Protein AF-A0A8T4W977-F1 (afdb_monomer_lite)

Structure (mmCIF, N/CA/C/O backbone):
data_AF-A0A8T4W977-F1
#
_entry.id   AF-A0A8T4W977-F1
#
loop_
_atom_site.group_PDB
_atom_site.id
_atom_site.type_symbol
_atom_site.label_atom_id
_atom_site.label_alt_id
_atom_site.label_comp_id
_atom_site.label_asym_id
_atom_site.label_entity_id
_atom_site.label_seq_id
_atom_site.pdbx_PDB_ins_code
_atom_site.Cartn_x
_atom_site.Cartn_y
_atom_site.Cartn_z
_atom_site.occupancy
_atom_site.B_iso_or_equiv
_atom_site.auth_seq_id
_atom_site.auth_comp_id
_atom_site.auth_asym_id
_atom_site.auth_atom_id
_atom_site.pdbx_PDB_model_num
ATOM 1 N N . MET A 1 1 ? -7.727 40.479 1.062 1.00 58.06 1 MET A N 1
ATOM 2 C CA . MET A 1 1 ? -8.370 39.827 2.233 1.00 58.06 1 MET A CA 1
ATOM 3 C C . MET A 1 1 ? -9.502 38.842 1.880 1.00 58.06 1 MET A C 1
ATOM 5 O O . MET A 1 1 ? -9.570 37.803 2.520 1.00 58.06 1 MET A O 1
ATOM 9 N N . ARG A 1 2 ? -10.348 39.097 0.860 1.00 70.56 2 ARG A N 1
ATOM 10 C CA . ARG A 1 2 ? -11.498 38.230 0.489 1.00 70.56 2 ARG A CA 1
ATOM 11 C C . ARG A 1 2 ? -11.150 36.839 -0.076 1.00 70.56 2 ARG A C 1
ATOM 13 O O . ARG A 1 2 ? -11.876 35.893 0.186 1.00 70.56 2 ARG A O 1
ATOM 20 N N . LEU A 1 3 ? -10.048 36.696 -0.818 1.00 69.44 3 LEU A N 1
ATOM 21 C CA . LEU A 1 3 ? -9.662 35.406 -1.411 1.00 69.44 3 LEU A CA 1
ATOM 22 C C . LEU A 1 3 ? -9.155 34.413 -0.352 1.00 69.44 3 LEU A C 1
ATOM 24 O O . LEU A 1 3 ? -9.581 33.266 -0.315 1.00 69.44 3 LEU A O 1
ATOM 28 N N . HIS A 1 4 ? -8.303 34.876 0.567 1.00 68.12 4 HIS A N 1
ATOM 29 C CA . HIS A 1 4 ? -7.769 34.047 1.651 1.00 68.12 4 HIS A CA 1
ATOM 30 C C . HIS A 1 4 ? -8.872 33.556 2.607 1.00 68.12 4 HIS A C 1
ATOM 32 O O . HIS A 1 4 ? -8.868 32.396 3.016 1.00 68.12 4 HIS A O 1
ATOM 38 N N . SER A 1 5 ? -9.855 34.407 2.928 1.00 67.38 5 SER A N 1
ATOM 39 C CA . SER A 1 5 ? -10.996 34.014 3.766 1.00 67.38 5 SER A CA 1
ATOM 40 C C . SER A 1 5 ? -11.963 33.061 3.054 1.00 67.38 5 SER A C 1
ATOM 42 O O . SER A 1 5 ? -12.542 32.190 3.704 1.00 67.38 5 SER A O 1
ATOM 44 N N . TRP A 1 6 ? -12.101 33.173 1.730 1.00 69.00 6 TRP A N 1
ATOM 45 C CA . TRP A 1 6 ? -12.898 32.253 0.917 1.00 69.00 6 TRP A CA 1
ATOM 46 C C . TRP A 1 6 ? -12.243 30.870 0.797 1.00 69.00 6 TRP A C 1
ATOM 48 O O . TRP A 1 6 ? -12.903 29.863 1.041 1.00 69.00 6 TRP A O 1
ATOM 58 N N . ILE A 1 7 ? -10.928 30.812 0.546 1.00 65.81 7 ILE A N 1
ATOM 59 C CA . ILE A 1 7 ? -10.159 29.553 0.497 1.00 65.81 7 ILE A CA 1
ATOM 60 C C . ILE A 1 7 ? -10.274 28.790 1.824 1.00 65.81 7 ILE A C 1
ATOM 62 O O . ILE A 1 7 ? -10.476 27.579 1.828 1.00 65.81 7 ILE A O 1
ATOM 66 N N . LYS A 1 8 ? -10.220 29.487 2.967 1.00 66.44 8 LYS A N 1
ATOM 67 C CA . LYS A 1 8 ? -10.371 28.852 4.288 1.00 66.44 8 LYS A CA 1
ATOM 68 C C . LYS A 1 8 ? -11.763 28.243 4.505 1.00 66.44 8 LYS A C 1
ATOM 70 O O . LYS A 1 8 ? -11.861 27.181 5.113 1.00 66.44 8 LYS A O 1
ATOM 75 N N . LYS A 1 9 ? -12.822 28.890 4.000 1.00 75.50 9 LYS A N 1
ATOM 76 C CA . LYS A 1 9 ? -14.209 28.385 4.062 1.00 75.50 9 LYS A CA 1
ATOM 77 C C . LYS A 1 9 ? -14.454 27.216 3.105 1.00 75.50 9 LYS A C 1
ATOM 79 O O . LYS A 1 9 ? -15.175 26.289 3.458 1.00 75.50 9 LYS A O 1
ATOM 84 N N . ASN A 1 10 ? -13.822 27.234 1.933 1.00 77.38 10 ASN A N 1
ATOM 85 C CA . ASN A 1 10 ? -14.064 26.286 0.844 1.00 77.38 10 ASN A CA 1
ATOM 86 C C . ASN A 1 10 ? -12.864 25.355 0.598 1.00 77.38 10 ASN A C 1
ATOM 88 O O . ASN A 1 10 ? -12.681 24.868 -0.513 1.00 77.38 10 ASN A O 1
ATOM 92 N N . CYS A 1 11 ? -12.071 25.079 1.638 1.00 74.62 11 CYS A N 1
ATOM 93 C CA . CYS A 1 11 ? -10.802 24.346 1.559 1.00 74.62 11 CYS A CA 1
ATOM 94 C C . CYS A 1 11 ? -10.916 23.000 0.808 1.00 74.62 11 CYS A C 1
ATOM 96 O O . CYS A 1 11 ? -10.052 22.648 0.004 1.00 74.62 11 CYS A O 1
ATOM 98 N N . LEU A 1 12 ? -12.028 22.281 1.003 1.00 72.12 12 LEU A N 1
ATOM 99 C CA . LEU A 1 12 ? -12.339 21.043 0.278 1.00 72.12 12 LEU A CA 1
ATOM 100 C C . LEU A 1 12 ? -12.564 21.274 -1.222 1.00 72.12 12 LEU A C 1
ATOM 102 O O . LEU A 1 12 ? -12.009 20.550 -2.041 1.00 72.12 12 LEU A O 1
ATOM 106 N N . LEU A 1 13 ? -13.335 22.299 -1.589 1.00 75.75 13 LEU A N 1
ATOM 107 C CA . LEU A 1 13 ? -13.620 22.640 -2.984 1.00 75.75 13 LEU A CA 1
ATOM 108 C C . LEU A 1 13 ? 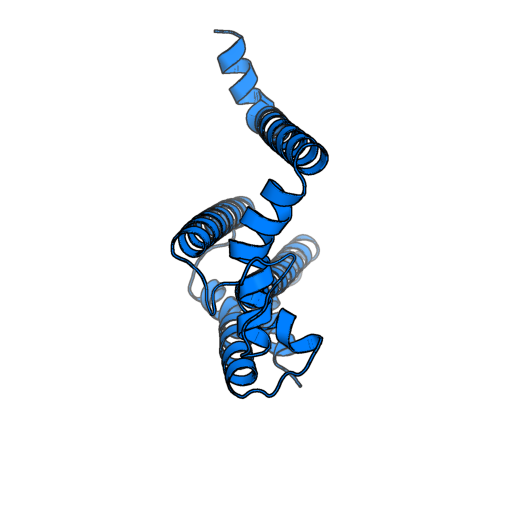-12.357 23.123 -3.706 1.00 75.75 13 LEU A C 1
ATOM 110 O O . LEU A 1 13 ? -12.102 22.717 -4.833 1.00 75.75 13 LEU A O 1
ATOM 114 N N . THR A 1 14 ? -11.529 23.937 -3.047 1.00 76.44 14 THR A N 1
ATOM 115 C CA . THR A 1 14 ? -10.243 24.375 -3.609 1.00 76.44 14 THR A CA 1
ATOM 116 C C . THR A 1 14 ? -9.279 23.206 -3.798 1.00 76.44 14 THR A C 1
ATOM 118 O O . THR A 1 14 ? -8.594 23.148 -4.814 1.00 76.44 14 THR A O 1
ATOM 121 N N . GLY A 1 15 ? -9.263 22.244 -2.867 1.00 76.00 15 GLY A N 1
ATOM 122 C CA . GLY A 1 15 ? -8.472 21.020 -3.010 1.00 76.00 15 GLY A CA 1
ATOM 123 C C . GLY A 1 15 ? -8.941 20.155 -4.183 1.00 76.00 15 GLY A C 1
ATOM 124 O O . GLY A 1 15 ? -8.117 19.705 -4.976 1.00 76.00 15 GLY A O 1
ATOM 125 N N . LEU A 1 16 ? -10.257 19.985 -4.339 1.00 80.38 16 LEU A N 1
ATOM 126 C CA . LEU A 1 16 ? -10.848 19.251 -5.463 1.00 80.38 16 LEU A CA 1
ATOM 127 C C . LEU A 1 16 ? -10.545 19.914 -6.812 1.00 80.38 16 LEU A C 1
ATOM 129 O O . LEU A 1 16 ? -10.198 19.219 -7.763 1.00 80.38 16 LEU A O 1
ATOM 133 N N . LEU A 1 17 ? -10.613 21.245 -6.889 1.00 83.00 17 LEU A N 1
ATOM 134 C CA . LEU A 1 17 ? -10.303 21.986 -8.114 1.00 83.00 17 LEU A CA 1
ATOM 135 C C . LEU A 1 17 ? -8.836 21.815 -8.525 1.00 83.00 17 LEU A C 1
ATOM 137 O O . LEU A 1 17 ? -8.573 21.470 -9.675 1.00 83.00 17 LEU A O 1
ATOM 141 N N . ILE A 1 18 ? -7.897 21.958 -7.585 1.00 83.81 18 ILE A N 1
ATOM 142 C CA . ILE A 1 18 ? -6.461 21.760 -7.848 1.00 83.81 18 ILE A CA 1
ATOM 143 C C . ILE A 1 18 ? -6.180 20.320 -8.305 1.00 83.81 18 ILE A C 1
ATOM 145 O O . ILE A 1 18 ? -5.457 20.105 -9.282 1.00 83.81 18 ILE A O 1
ATOM 149 N N . ALA A 1 19 ? -6.788 19.331 -7.642 1.00 82.31 19 ALA A N 1
ATOM 150 C CA . ALA A 1 19 ? -6.658 17.930 -8.034 1.00 82.31 19 ALA A CA 1
ATOM 151 C C . ALA A 1 19 ? -7.202 17.691 -9.452 1.00 82.31 19 ALA A C 1
ATOM 153 O O . ALA A 1 19 ? -6.522 17.093 -10.285 1.00 82.31 19 ALA A O 1
ATOM 154 N N . SER A 1 20 ? -8.390 18.223 -9.756 1.00 83.69 20 SER A N 1
ATOM 155 C CA . SER A 1 20 ? -9.021 18.080 -11.072 1.00 83.69 20 SER A CA 1
ATOM 156 C C . SER A 1 20 ? -8.207 18.731 -12.193 1.00 83.69 20 SER A C 1
ATOM 158 O O . SER A 1 20 ? -8.075 18.144 -13.266 1.00 83.69 20 SER A O 1
ATOM 160 N N . SER A 1 21 ? -7.576 19.885 -11.938 1.00 84.50 21 SER A N 1
ATOM 161 C CA . SER A 1 21 ? -6.703 20.532 -12.921 1.00 84.50 21 SER A CA 1
ATOM 162 C C . SER A 1 21 ? -5.433 19.728 -13.182 1.00 84.50 21 SER A C 1
ATOM 164 O O . SER A 1 21 ? -5.014 19.615 -14.330 1.00 84.50 21 SER A O 1
ATOM 166 N N . GLY A 1 22 ? -4.848 19.120 -12.145 1.00 86.56 22 GLY A N 1
ATOM 167 C CA . GLY A 1 22 ? -3.677 18.258 -12.308 1.00 86.56 22 GLY A CA 1
ATOM 168 C C . GLY A 1 22 ? -3.989 17.023 -13.155 1.00 86.56 22 GLY A C 1
ATOM 169 O O . GLY A 1 22 ? -3.229 16.687 -14.062 1.00 86.56 22 GLY A O 1
ATOM 170 N N . ILE A 1 23 ? -5.149 16.403 -12.919 1.00 89.12 23 ILE A N 1
ATOM 171 C CA . ILE A 1 23 ? -5.631 15.265 -13.713 1.00 89.12 23 ILE A CA 1
ATOM 172 C C . ILE A 1 23 ? -5.850 15.682 -15.170 1.00 89.12 23 ILE A C 1
ATOM 174 O O . ILE A 1 23 ? -5.382 14.995 -16.072 1.00 89.12 23 ILE A O 1
ATOM 178 N N . ALA A 1 24 ? -6.509 16.816 -15.414 1.00 90.62 24 ALA A N 1
ATOM 179 C CA .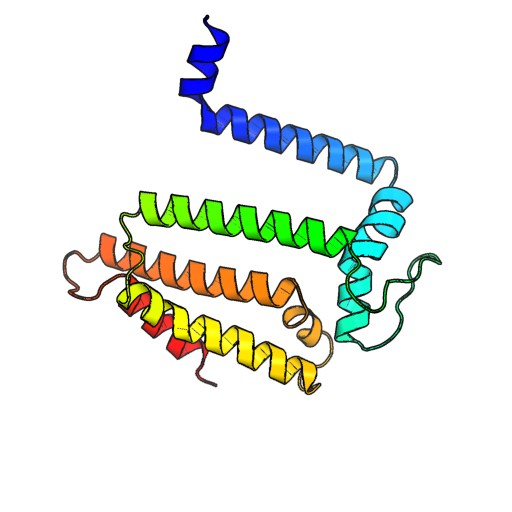 ALA A 1 24 ? -6.753 17.299 -16.771 1.00 90.62 24 ALA A CA 1
ATOM 180 C C . ALA A 1 24 ? -5.444 17.534 -17.544 1.00 90.62 24 ALA A C 1
ATOM 182 O O . ALA A 1 24 ? -5.317 17.084 -18.681 1.00 90.62 24 ALA A O 1
ATOM 183 N N . VAL A 1 25 ? -4.448 18.169 -16.915 1.00 90.44 25 VAL A N 1
ATOM 184 C CA . VAL A 1 25 ? -3.123 18.381 -17.522 1.00 90.44 25 VAL A CA 1
ATOM 185 C C . VAL A 1 25 ? -2.444 17.049 -17.839 1.00 90.44 25 VAL A C 1
ATOM 187 O O . VAL A 1 25 ? -1.928 16.881 -18.942 1.00 90.44 25 VAL A O 1
ATOM 190 N N . PHE A 1 26 ? -2.480 16.088 -16.912 1.00 88.94 26 PHE A N 1
ATOM 191 C CA . PHE A 1 26 ? -1.915 14.759 -17.136 1.00 88.94 26 PHE A CA 1
ATOM 192 C C . PHE A 1 26 ? -2.590 14.031 -18.308 1.00 88.94 26 PHE A C 1
ATOM 194 O O . PHE A 1 26 ? -1.899 13.466 -19.150 1.00 88.94 26 PHE A O 1
ATOM 201 N N . LEU A 1 27 ? -3.921 14.086 -18.407 1.00 91.06 27 LEU A N 1
ATOM 202 C CA . LEU A 1 27 ? -4.676 13.453 -19.494 1.00 91.06 27 LEU A CA 1
ATOM 203 C C . LEU A 1 27 ? -4.399 14.104 -20.854 1.00 91.06 27 LEU A C 1
ATOM 205 O O . LEU A 1 27 ? -4.242 13.401 -21.851 1.00 91.06 27 LEU A O 1
ATOM 209 N N . ILE A 1 28 ? -4.292 15.433 -20.900 1.00 92.44 28 ILE A N 1
ATOM 210 C CA . ILE A 1 28 ? -3.896 16.152 -22.118 1.00 92.44 28 ILE A CA 1
ATOM 211 C C . ILE A 1 28 ? -2.481 15.735 -22.527 1.00 92.44 28 ILE A C 1
ATOM 213 O O . ILE A 1 28 ? -2.241 15.418 -23.689 1.00 92.44 28 ILE A O 1
ATOM 217 N N . PHE A 1 29 ? -1.551 15.685 -21.572 1.00 90.56 29 PHE A N 1
ATOM 218 C CA . PHE A 1 29 ? -0.171 15.292 -21.834 1.00 90.56 29 PHE A CA 1
ATOM 219 C C . PHE A 1 29 ? -0.063 13.836 -22.305 1.00 90.56 29 PHE A C 1
ATOM 221 O O . PHE A 1 29 ? 0.669 13.555 -23.251 1.00 90.56 29 PHE A O 1
ATOM 228 N N . TRP A 1 30 ? -0.854 12.930 -21.721 1.00 91.50 30 TRP A N 1
ATOM 229 C CA . TRP A 1 30 ? -0.998 11.552 -22.190 1.00 91.50 30 TRP A CA 1
ATOM 230 C C . TRP A 1 30 ? -1.460 11.499 -23.644 1.00 91.50 30 TRP A C 1
ATOM 232 O O . TRP A 1 30 ? -0.892 10.762 -24.446 1.00 91.50 30 TRP A O 1
ATOM 242 N N . HIS A 1 31 ? -2.499 12.261 -23.988 1.00 93.75 31 HIS A N 1
ATOM 243 C CA . HIS A 1 31 ? -3.073 12.230 -25.328 1.00 93.75 31 HIS A CA 1
ATOM 244 C C . HIS A 1 31 ? -2.122 12.807 -26.384 1.00 93.75 31 HIS A C 1
ATOM 246 O O . HIS A 1 31 ? -2.032 12.271 -27.485 1.00 93.75 31 HIS A O 1
ATOM 252 N N . LEU A 1 32 ? -1.389 13.870 -26.043 1.00 94.06 32 LEU A N 1
ATOM 253 C CA . LEU A 1 32 ? -0.442 14.519 -26.952 1.00 94.06 32 LEU A CA 1
ATOM 254 C C . LEU A 1 32 ? 0.880 13.749 -27.093 1.00 94.06 32 LEU A C 1
ATOM 256 O O . LEU A 1 32 ? 1.482 13.770 -28.164 1.00 94.06 32 LEU A O 1
ATOM 260 N N . PHE A 1 33 ? 1.337 13.069 -26.036 1.00 94.56 33 PHE A N 1
ATOM 261 C CA . PHE A 1 33 ? 2.648 12.410 -25.994 1.00 94.56 33 PHE A CA 1
ATOM 262 C C . PHE A 1 33 ? 2.584 11.001 -25.376 1.00 94.56 33 PHE A C 1
ATOM 264 O O . PHE A 1 33 ? 3.258 10.732 -24.374 1.00 94.56 33 PHE A O 1
ATOM 271 N N . PRO A 1 34 ? 1.829 10.060 -25.974 1.00 90.56 34 PRO A N 1
ATOM 272 C CA . PRO A 1 34 ? 1.589 8.749 -25.374 1.00 90.56 34 PRO A CA 1
ATOM 273 C C . PRO A 1 34 ? 2.875 7.941 -25.162 1.00 90.56 34 PRO A C 1
ATOM 275 O O . PRO A 1 34 ? 3.021 7.329 -24.114 1.00 90.56 34 PRO A O 1
ATOM 278 N N . GLY A 1 35 ? 3.848 7.994 -26.080 1.00 90.94 35 GLY A N 1
ATOM 279 C CA . GLY A 1 35 ? 5.118 7.267 -25.920 1.00 90.94 35 GLY A CA 1
ATOM 280 C C . GLY A 1 35 ? 6.019 7.820 -24.805 1.00 90.94 35 GLY A C 1
ATOM 281 O O . GLY A 1 35 ? 6.780 7.083 -24.185 1.00 90.94 35 GLY A O 1
ATOM 282 N N . ILE A 1 36 ? 5.921 9.119 -24.497 1.00 90.69 36 ILE A N 1
ATOM 283 C CA . ILE A 1 36 ? 6.664 9.715 -23.375 1.00 90.69 36 ILE A CA 1
ATOM 284 C C . ILE A 1 36 ? 5.976 9.354 -22.055 1.00 90.69 36 ILE A C 1
ATOM 286 O O . ILE A 1 36 ? 6.633 8.951 -21.097 1.00 90.69 36 ILE A O 1
ATOM 290 N N . VAL A 1 37 ? 4.650 9.488 -21.999 1.00 91.88 37 VAL A N 1
ATOM 291 C CA . VAL A 1 37 ? 3.888 9.247 -20.769 1.00 91.88 37 VAL A CA 1
ATOM 292 C C . VAL A 1 37 ? 3.811 7.762 -20.445 1.00 91.88 37 VAL A C 1
ATOM 294 O O . VAL A 1 37 ? 4.105 7.362 -19.320 1.00 91.88 37 VAL A O 1
ATOM 297 N N . TYR A 1 38 ? 3.436 6.931 -21.411 1.00 93.19 38 TYR A N 1
ATOM 298 C CA . TYR A 1 38 ? 3.318 5.503 -21.188 1.00 93.19 38 TYR A CA 1
ATOM 299 C C . TYR A 1 38 ? 4.685 4.828 -21.238 1.00 93.19 38 TYR A C 1
ATOM 301 O O . TYR A 1 38 ? 5.162 4.373 -20.205 1.00 93.19 38 TYR A O 1
ATOM 309 N N . ASP A 1 39 ? 5.355 4.806 -22.386 1.00 93.69 39 ASP A N 1
ATOM 310 C CA . ASP A 1 39 ? 6.525 3.945 -22.580 1.00 93.69 39 ASP A CA 1
ATOM 311 C C . ASP A 1 39 ? 7.722 4.398 -21.712 1.00 93.69 39 ASP A C 1
ATOM 313 O O . ASP A 1 39 ? 8.337 3.601 -20.998 1.00 93.69 39 ASP A O 1
ATOM 317 N N . GLN A 1 40 ? 8.048 5.695 -21.725 1.00 91.94 40 GLN A N 1
ATOM 318 C CA . GLN A 1 40 ? 9.226 6.216 -21.013 1.00 91.94 40 GLN A CA 1
ATOM 319 C C . GLN A 1 40 ? 9.002 6.444 -19.515 1.00 91.94 40 GLN A C 1
ATOM 321 O O . GLN A 1 40 ? 9.975 6.430 -18.758 1.00 91.94 40 GLN A O 1
ATOM 326 N N . PHE A 1 41 ? 7.759 6.670 -19.078 1.00 91.88 41 PHE A N 1
ATOM 327 C CA . PHE A 1 41 ? 7.454 6.954 -17.676 1.00 91.88 41 PHE A CA 1
ATOM 328 C C . PHE A 1 41 ? 6.693 5.808 -16.998 1.00 91.88 41 PHE A C 1
ATOM 330 O O . PHE A 1 41 ? 7.239 5.168 -16.100 1.00 91.88 41 PHE A O 1
ATOM 337 N N . ILE A 1 42 ? 5.467 5.499 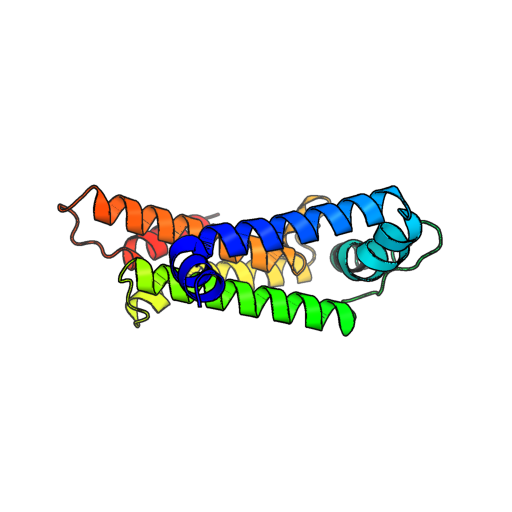-17.423 1.00 92.31 42 ILE A N 1
ATOM 338 C CA . ILE A 1 42 ? 4.632 4.486 -16.750 1.00 92.31 42 ILE A CA 1
ATOM 339 C C . ILE A 1 42 ? 5.222 3.088 -16.874 1.00 92.31 42 ILE A C 1
ATOM 341 O O . ILE A 1 42 ? 5.412 2.407 -15.868 1.00 92.31 42 ILE A O 1
ATOM 345 N N . TRP A 1 43 ? 5.517 2.653 -18.092 1.00 94.62 43 TRP A N 1
ATOM 346 C CA . TRP A 1 43 ? 6.105 1.352 -18.358 1.00 94.62 43 TRP A CA 1
ATOM 347 C C . TRP A 1 43 ? 7.462 1.232 -17.672 1.00 94.62 43 TRP A C 1
ATOM 349 O O . TRP A 1 43 ? 7.668 0.319 -16.878 1.00 94.62 43 TRP A O 1
ATOM 359 N N . LYS A 1 44 ? 8.362 2.189 -17.904 1.00 93.06 44 LYS A N 1
ATOM 360 C CA . LYS A 1 44 ? 9.725 2.148 -17.366 1.00 93.06 44 LYS A CA 1
ATOM 361 C C . LYS A 1 44 ? 9.791 2.110 -15.834 1.00 93.06 44 LYS A C 1
ATOM 363 O O . LYS A 1 44 ? 10.627 1.388 -15.295 1.00 93.06 44 LYS A O 1
ATOM 368 N N . TYR A 1 45 ? 8.955 2.889 -15.141 1.00 92.06 45 TYR A N 1
ATOM 369 C CA . TYR A 1 45 ? 9.065 3.075 -13.687 1.00 92.06 45 TYR A CA 1
ATOM 370 C C . TYR A 1 45 ? 8.020 2.321 -12.861 1.00 92.06 45 TYR A C 1
ATOM 372 O O . TYR A 1 45 ? 8.262 2.076 -11.682 1.00 92.06 45 TYR A O 1
ATOM 380 N N . PHE A 1 46 ? 6.880 1.944 -13.442 1.00 92.38 46 PHE A N 1
ATOM 381 C CA . PHE A 1 46 ? 5.770 1.354 -12.690 1.00 92.38 46 PHE A CA 1
ATOM 382 C C . PHE A 1 46 ? 5.383 -0.013 -13.242 1.00 92.38 46 PHE A C 1
ATOM 384 O O . PHE A 1 46 ? 5.599 -1.021 -12.578 1.00 92.38 46 PHE A O 1
ATOM 391 N N . TRP A 1 47 ? 4.843 -0.068 -14.459 1.00 93.38 47 TRP A N 1
ATOM 392 C CA . TRP A 1 47 ? 4.213 -1.285 -14.978 1.00 93.38 47 TRP A CA 1
ATOM 393 C C . TRP A 1 47 ? 5.221 -2.362 -15.382 1.00 93.38 47 TRP A C 1
ATOM 395 O O . TRP A 1 47 ? 5.066 -3.528 -15.030 1.00 93.38 47 TRP A O 1
ATOM 405 N N . GLY A 1 48 ? 6.286 -1.967 -16.075 1.00 94.31 48 GLY A N 1
ATOM 406 C CA . GLY A 1 48 ? 7.362 -2.858 -16.487 1.00 94.31 48 GLY A CA 1
ATOM 407 C C . GLY A 1 48 ? 8.045 -3.537 -15.297 1.00 94.31 48 GLY A C 1
ATOM 408 O O . GLY A 1 48 ? 8.146 -4.761 -15.318 1.00 94.31 48 GLY A O 1
ATOM 409 N N . PRO A 1 49 ? 8.470 -2.798 -14.250 1.00 93.44 49 PRO A N 1
ATOM 410 C CA . PRO A 1 49 ? 9.027 -3.398 -13.039 1.00 93.44 49 PRO A CA 1
ATOM 411 C C . PRO A 1 49 ? 8.078 -4.379 -12.341 1.00 93.44 49 PRO A C 1
ATOM 413 O O . PRO A 1 49 ? 8.526 -5.450 -11.959 1.00 93.44 49 PRO A O 1
ATOM 416 N N . ILE A 1 50 ? 6.775 -4.077 -12.245 1.00 92.81 50 ILE A N 1
ATOM 417 C CA . ILE A 1 50 ? 5.776 -5.001 -11.664 1.00 92.81 50 ILE A CA 1
ATOM 418 C C . ILE A 1 50 ? 5.724 -6.319 -12.450 1.00 92.81 50 ILE A C 1
ATOM 420 O O . ILE A 1 50 ? 5.719 -7.400 -11.863 1.00 92.81 50 ILE A O 1
ATOM 424 N N . LEU A 1 51 ? 5.695 -6.238 -13.783 1.00 92.81 51 LEU A N 1
ATOM 425 C CA . LEU A 1 51 ? 5.691 -7.427 -14.635 1.00 92.81 51 LEU A CA 1
ATOM 426 C C . LEU A 1 51 ? 7.023 -8.180 -14.566 1.00 92.81 51 LEU A C 1
ATOM 428 O O . LEU A 1 51 ? 7.032 -9.405 -14.566 1.00 92.81 51 LEU A O 1
ATOM 432 N N . SER A 1 52 ? 8.142 -7.459 -14.524 1.00 92.75 52 SER A N 1
ATOM 433 C CA . SER A 1 52 ? 9.475 -8.056 -14.459 1.00 92.75 52 SER A CA 1
ATOM 434 C C . SER A 1 52 ? 9.705 -8.801 -13.145 1.00 92.75 52 SER A C 1
ATOM 436 O O . SER A 1 52 ? 10.325 -9.862 -13.170 1.00 92.75 52 SER A O 1
ATOM 438 N N . ASP A 1 53 ? 9.206 -8.254 -12.035 1.00 91.12 53 ASP A N 1
ATOM 439 C CA . ASP A 1 53 ? 9.291 -8.838 -10.693 1.00 91.12 53 ASP A CA 1
ATOM 440 C C . ASP A 1 53 ? 8.413 -10.094 -10.610 1.00 91.12 53 ASP A C 1
ATOM 442 O O . ASP A 1 53 ? 8.924 -11.193 -10.417 1.00 91.12 53 ASP A O 1
ATOM 446 N N . GLY A 1 54 ? 7.118 -9.975 -10.933 1.00 90.69 54 GLY A N 1
ATOM 447 C CA . GLY A 1 54 ? 6.187 -11.109 -10.857 1.00 90.69 54 GLY A CA 1
ATOM 448 C C . GLY A 1 54 ? 6.497 -12.262 -11.816 1.00 90.69 54 GLY A C 1
ATOM 449 O O . GLY A 1 54 ? 6.124 -13.402 -11.556 1.00 90.69 54 GLY A O 1
ATOM 450 N N . LEU A 1 55 ? 7.173 -11.991 -12.936 1.00 91.44 55 LEU A N 1
ATOM 451 C CA . LEU A 1 55 ? 7.541 -13.015 -13.920 1.00 91.44 55 LEU A CA 1
ATOM 452 C C . LEU A 1 55 ? 8.997 -13.460 -13.825 1.00 91.44 55 LEU A C 1
ATOM 454 O O . LEU A 1 55 ? 9.398 -14.341 -14.588 1.00 91.44 55 LEU A O 1
ATOM 458 N N . ASN A 1 56 ? 9.786 -12.846 -12.940 1.00 89.12 56 ASN A N 1
ATOM 459 C CA . ASN A 1 56 ? 11.219 -13.095 -12.794 1.00 89.12 56 ASN A CA 1
ATOM 460 C C . ASN A 1 56 ? 11.980 -13.088 -14.138 1.00 89.12 56 ASN A C 1
ATOM 462 O O . ASN A 1 56 ? 12.913 -13.866 -14.354 1.00 89.12 56 ASN A O 1
ATOM 466 N N . LYS A 1 57 ? 11.570 -12.222 -15.076 1.00 90.75 57 LYS A N 1
ATOM 467 C CA . LYS A 1 57 ? 12.139 -12.145 -16.431 1.00 90.75 57 LYS A CA 1
ATOM 468 C C . LYS A 1 57 ? 12.195 -10.700 -16.926 1.00 90.75 57 LYS A C 1
ATOM 470 O O . LYS A 1 57 ? 11.297 -9.923 -16.611 1.00 90.75 57 LYS A O 1
ATOM 475 N N . PRO A 1 58 ? 13.206 -10.325 -17.729 1.00 91.38 58 PRO A N 1
ATOM 476 C CA . PRO A 1 58 ? 13.287 -8.978 -18.276 1.00 91.38 58 PRO A CA 1
ATOM 477 C C . PRO A 1 58 ? 12.108 -8.713 -19.217 1.00 91.38 58 PRO A C 1
ATOM 479 O O . PRO A 1 58 ? 11.833 -9.497 -20.126 1.00 91.38 58 PRO A O 1
ATOM 482 N N . MET A 1 59 ? 11.438 -7.580 -19.018 1.00 93.50 59 MET A N 1
ATOM 483 C CA . MET A 1 59 ? 10.302 -7.161 -19.837 1.00 93.50 59 MET A CA 1
ATOM 484 C C . MET A 1 59 ? 10.695 -5.989 -20.731 1.00 93.50 59 MET A C 1
ATOM 486 O O . MET A 1 59 ? 11.390 -5.070 -20.300 1.00 93.50 59 MET A O 1
ATOM 490 N N . THR A 1 60 ? 10.230 -5.999 -21.979 1.00 94.44 60 THR A N 1
ATOM 491 C CA . THR A 1 60 ? 10.434 -4.895 -22.925 1.00 94.44 60 THR A CA 1
ATOM 492 C C . THR A 1 60 ? 9.104 -4.489 -23.546 1.00 94.44 60 THR A C 1
ATOM 494 O O . THR A 1 60 ? 8.251 -5.337 -23.805 1.00 94.44 60 THR A O 1
ATOM 497 N N . PHE A 1 61 ? 8.922 -3.191 -23.772 1.00 94.00 61 PHE A N 1
ATOM 498 C CA . PHE A 1 61 ? 7.756 -2.637 -24.458 1.00 94.00 61 PHE A CA 1
ATOM 499 C C . PHE A 1 61 ? 8.224 -1.509 -25.370 1.00 94.00 61 PHE A C 1
ATOM 501 O O . PHE A 1 61 ? 8.949 -0.625 -24.919 1.00 94.00 61 PHE A O 1
ATOM 508 N N . ASN A 1 62 ? 7.878 -1.569 -26.659 1.00 92.94 62 ASN A N 1
ATOM 509 C CA . ASN A 1 62 ? 8.309 -0.599 -27.678 1.00 92.94 62 ASN A CA 1
ATOM 510 C C . ASN A 1 62 ? 9.825 -0.296 -27.664 1.00 92.94 62 ASN A C 1
ATOM 512 O O . ASN A 1 62 ? 10.254 0.841 -27.838 1.00 92.94 62 ASN A O 1
ATOM 516 N N . GLY A 1 63 ? 10.654 -1.320 -27.425 1.00 91.00 63 GLY A N 1
ATOM 517 C CA . GLY A 1 63 ? 12.115 -1.178 -27.351 1.00 91.00 63 GLY A CA 1
ATOM 518 C C . GLY A 1 63 ? 12.648 -0.602 -26.032 1.00 91.00 63 GLY A C 1
ATOM 519 O O . GLY A 1 63 ? 13.856 -0.431 -25.892 1.00 91.00 63 GLY A O 1
ATOM 520 N N . ILE A 1 64 ? 11.783 -0.335 -25.050 1.00 92.25 64 ILE A N 1
ATOM 521 C CA . ILE A 1 64 ? 12.164 0.133 -23.715 1.00 92.25 64 ILE A CA 1
ATOM 522 C C . ILE A 1 64 ? 12.162 -1.043 -22.744 1.00 92.25 64 ILE A C 1
ATOM 524 O O . ILE A 1 64 ? 11.117 -1.629 -22.446 1.00 92.25 64 ILE A O 1
ATOM 528 N N . SER A 1 65 ? 13.338 -1.367 -22.215 1.00 92.06 65 SER A N 1
ATOM 529 C CA . SER A 1 65 ? 13.488 -2.376 -21.169 1.00 92.06 65 SER A CA 1
ATOM 530 C C . SER A 1 65 ? 13.028 -1.846 -19.817 1.00 92.06 65 SER A C 1
ATOM 532 O O . SER A 1 65 ? 13.417 -0.754 -19.392 1.00 92.06 65 SER A O 1
ATOM 534 N N . ALA A 1 66 ? 12.217 -2.643 -19.133 1.00 90.12 66 ALA A N 1
ATOM 535 C CA . ALA A 1 66 ? 11.872 -2.432 -17.741 1.00 90.12 66 ALA A CA 1
ATOM 536 C C . ALA A 1 66 ? 13.090 -2.680 -16.846 1.00 90.12 66 ALA A C 1
ATOM 538 O O . ALA A 1 66 ? 13.943 -3.522 -17.142 1.00 90.12 66 ALA A O 1
ATOM 539 N N . ALA A 1 67 ? 13.159 -1.957 -15.731 1.00 86.31 67 ALA A N 1
ATOM 540 C CA . ALA A 1 67 ? 14.113 -2.295 -14.690 1.00 86.31 67 ALA A CA 1
ATOM 541 C C . ALA A 1 67 ? 13.726 -3.652 -14.060 1.00 86.31 67 ALA A C 1
ATOM 543 O O . ALA A 1 67 ? 12.533 -3.896 -13.871 1.00 86.31 67 ALA A O 1
ATOM 544 N N . PRO A 1 68 ? 14.699 -4.516 -13.702 1.00 80.25 68 PRO A N 1
ATOM 545 C CA . PRO A 1 68 ? 14.416 -5.804 -13.059 1.00 80.25 68 PRO A CA 1
ATOM 546 C C . PRO A 1 68 ? 13.654 -5.670 -11.736 1.00 80.25 68 PRO A C 1
ATOM 548 O O . PRO A 1 68 ? 12.941 -6.579 -11.335 1.00 80.25 68 PRO A O 1
ATOM 551 N N . LYS A 1 69 ? 13.849 -4.536 -11.054 1.00 80.25 69 LYS A N 1
ATOM 552 C CA . LYS A 1 69 ? 13.200 -4.131 -9.805 1.00 80.25 69 LYS A CA 1
ATOM 553 C C . LYS A 1 69 ? 12.914 -2.633 -9.849 1.00 80.25 69 LYS A C 1
ATOM 555 O O . LYS A 1 69 ? 13.235 -1.953 -10.826 1.00 80.25 69 LYS A O 1
ATOM 560 N N . PHE A 1 70 ? 12.340 -2.102 -8.776 1.00 83.75 70 PHE A N 1
ATOM 561 C CA . PHE A 1 70 ? 12.059 -0.678 -8.660 1.00 83.75 70 PHE A CA 1
ATOM 562 C C . PHE A 1 70 ? 13.328 0.174 -8.724 1.00 83.75 70 PHE A C 1
ATOM 564 O O . PHE A 1 70 ? 14.393 -0.169 -8.221 1.00 83.75 70 PHE A O 1
ATOM 571 N N . THR A 1 71 ? 13.190 1.306 -9.399 1.00 90.06 71 THR A N 1
ATOM 572 C CA . THR A 1 71 ? 14.212 2.347 -9.488 1.00 90.06 71 THR A CA 1
ATOM 573 C C . THR A 1 71 ? 14.099 3.306 -8.304 1.00 90.06 71 THR A C 1
ATOM 575 O O . THR A 1 71 ? 13.024 3.461 -7.723 1.00 90.06 71 THR A O 1
ATOM 578 N N . PHE A 1 72 ? 15.159 4.072 -8.045 1.00 91.38 72 PHE A N 1
ATOM 579 C CA . PHE A 1 72 ? 15.137 5.160 -7.063 1.00 91.38 72 PHE A CA 1
ATOM 580 C C . PHE A 1 72 ? 13.980 6.159 -7.280 1.00 91.38 72 PHE A C 1
ATOM 582 O O . PHE A 1 72 ? 13.357 6.621 -6.328 1.00 91.38 72 PHE A O 1
ATOM 589 N N . ILE A 1 73 ? 13.642 6.463 -8.541 1.00 90.81 73 ILE A N 1
ATOM 590 C CA . ILE A 1 73 ? 12.532 7.369 -8.877 1.00 90.81 73 ILE A CA 1
ATOM 591 C C . ILE A 1 73 ? 11.197 6.759 -8.441 1.00 90.81 73 ILE A C 1
ATOM 593 O O . ILE A 1 73 ? 10.408 7.417 -7.765 1.00 90.81 73 ILE A O 1
ATOM 597 N N . SER A 1 74 ? 10.949 5.498 -8.799 1.00 91.06 74 SER A N 1
ATOM 598 C CA . SER A 1 74 ? 9.717 4.806 -8.410 1.00 91.06 74 SER A CA 1
ATOM 599 C C . SER A 1 74 ? 9.613 4.630 -6.896 1.00 91.06 74 SER A C 1
ATOM 601 O O . SER A 1 74 ? 8.534 4.823 -6.347 1.00 91.06 74 SER A O 1
ATOM 603 N N . GLU A 1 75 ? 10.722 4.360 -6.205 1.00 91.44 75 GLU A N 1
ATOM 604 C CA . GLU A 1 75 ? 10.746 4.264 -4.741 1.00 91.44 75 GLU A CA 1
ATOM 605 C C . GLU A 1 75 ? 10.353 5.579 -4.067 1.00 91.44 75 GLU A C 1
ATOM 607 O O . GLU A 1 75 ? 9.519 5.568 -3.162 1.00 91.44 75 GLU A O 1
ATOM 612 N N . ILE A 1 76 ? 10.873 6.721 -4.535 1.00 94.44 76 ILE A N 1
ATOM 613 C CA . ILE A 1 76 ? 10.453 8.037 -4.029 1.00 94.44 76 ILE A CA 1
ATOM 614 C C . ILE A 1 76 ? 8.954 8.237 -4.246 1.00 94.44 76 ILE A C 1
ATOM 616 O O . ILE A 1 76 ? 8.252 8.670 -3.331 1.00 94.44 76 ILE A O 1
ATOM 620 N N . ILE A 1 77 ? 8.448 7.922 -5.439 1.00 92.75 77 ILE A N 1
ATOM 621 C CA . ILE A 1 77 ? 7.034 8.129 -5.769 1.00 92.75 77 ILE A CA 1
ATOM 622 C C . ILE A 1 77 ? 6.139 7.258 -4.881 1.00 92.75 77 ILE A C 1
ATOM 624 O O . ILE A 1 77 ? 5.157 7.757 -4.323 1.00 92.75 77 ILE A O 1
ATOM 628 N N . TYR A 1 78 ? 6.497 5.990 -4.679 1.00 90.81 78 TYR A N 1
ATOM 629 C CA . TYR A 1 78 ? 5.775 5.116 -3.757 1.00 90.81 78 TYR A CA 1
ATOM 630 C C . TYR A 1 78 ? 5.898 5.576 -2.305 1.00 90.81 78 TYR A C 1
ATOM 632 O O . TYR A 1 78 ? 4.899 5.577 -1.589 1.00 90.81 78 TYR A O 1
ATOM 640 N N . GLY A 1 79 ? 7.070 6.044 -1.874 1.00 92.06 79 GLY A N 1
ATOM 641 C CA . GLY A 1 79 ? 7.271 6.598 -0.535 1.00 92.06 79 GLY A CA 1
ATOM 642 C C . GLY A 1 79 ? 6.373 7.807 -0.264 1.00 92.06 79 GLY A C 1
ATOM 643 O O . GLY A 1 79 ? 5.705 7.870 0.770 1.00 92.06 79 GLY A O 1
ATOM 644 N N . VAL A 1 80 ? 6.277 8.731 -1.224 1.00 94.62 80 VAL A N 1
ATOM 645 C CA . VAL A 1 80 ? 5.363 9.884 -1.152 1.00 94.62 80 VAL A CA 1
ATOM 646 C C . VAL A 1 80 ? 3.902 9.426 -1.113 1.00 94.62 80 VAL A C 1
ATOM 648 O O . VAL A 1 80 ? 3.117 9.952 -0.320 1.00 94.62 80 VAL A O 1
ATOM 651 N N . MET A 1 81 ? 3.532 8.427 -1.918 1.00 91.69 81 MET A N 1
ATOM 652 C CA . MET A 1 81 ? 2.180 7.861 -1.928 1.00 91.69 81 MET A CA 1
ATOM 653 C C . MET A 1 81 ? 1.811 7.246 -0.571 1.00 91.69 81 MET A C 1
ATOM 655 O O . MET A 1 81 ? 0.739 7.539 -0.037 1.00 91.69 81 MET A O 1
ATOM 659 N N . VAL A 1 82 ? 2.709 6.453 0.020 1.00 91.81 82 VAL A N 1
ATOM 660 C CA . VAL A 1 82 ? 2.523 5.842 1.345 1.00 91.81 82 VAL A CA 1
ATOM 661 C C . VAL A 1 82 ? 2.408 6.912 2.427 1.00 91.81 82 VAL A C 1
ATOM 663 O O . VAL A 1 82 ? 1.479 6.864 3.233 1.00 91.81 82 VAL A O 1
ATOM 666 N N . ALA A 1 83 ? 3.287 7.917 2.427 1.00 94.62 83 ALA A N 1
ATOM 667 C CA . ALA A 1 83 ? 3.217 9.021 3.384 1.00 94.62 83 ALA A CA 1
ATOM 668 C C . ALA A 1 83 ? 1.873 9.768 3.296 1.00 94.62 83 ALA A C 1
ATOM 670 O O . ALA A 1 83 ? 1.241 10.047 4.320 1.00 94.62 83 ALA A O 1
ATOM 671 N N . GLY A 1 84 ? 1.398 10.034 2.075 1.00 94.38 84 GLY A N 1
ATOM 672 C CA . GLY A 1 84 ? 0.082 10.624 1.832 1.00 94.38 84 GLY A CA 1
ATOM 673 C C . GLY A 1 84 ? -1.067 9.750 2.343 1.00 94.38 84 GLY A C 1
ATOM 674 O O . GLY A 1 84 ? -1.970 10.256 3.016 1.00 94.38 84 GLY A O 1
ATOM 675 N N . ALA A 1 85 ? -1.016 8.441 2.083 1.00 91.56 85 ALA A N 1
ATOM 676 C CA . ALA A 1 85 ? -2.020 7.482 2.539 1.00 91.56 85 ALA A CA 1
ATOM 677 C C . ALA A 1 85 ? -2.080 7.392 4.073 1.00 91.56 85 ALA A C 1
ATOM 679 O O . ALA A 1 85 ? -3.166 7.479 4.649 1.00 91.56 85 ALA A O 1
ATOM 680 N N . LEU A 1 86 ? -0.929 7.302 4.746 1.00 93.12 86 LEU A N 1
ATOM 681 C CA . LEU A 1 86 ? -0.842 7.271 6.210 1.00 93.12 86 LEU A CA 1
ATOM 682 C C . LEU A 1 86 ? -1.370 8.561 6.839 1.00 93.12 86 LEU A C 1
ATOM 684 O O . LEU A 1 86 ? -2.130 8.516 7.807 1.00 93.12 86 LEU A O 1
ATOM 688 N N . PHE A 1 87 ? -1.024 9.716 6.270 1.00 95.06 87 PHE A N 1
ATOM 689 C CA . PHE A 1 87 ? -1.548 10.999 6.729 1.00 95.06 87 PHE A CA 1
ATOM 690 C C . PHE A 1 87 ? -3.071 11.103 6.556 1.00 95.06 87 PHE A C 1
ATOM 692 O O . PHE A 1 87 ? -3.771 11.593 7.449 1.00 95.06 87 PHE A O 1
ATOM 699 N N . GLY A 1 88 ? -3.595 10.624 5.424 1.00 92.81 88 GLY A N 1
ATOM 700 C CA . GLY A 1 88 ? -5.032 10.532 5.170 1.00 92.81 88 GLY A CA 1
ATOM 701 C C . GLY A 1 88 ? -5.740 9.625 6.177 1.00 92.81 88 GLY A C 1
ATOM 702 O O . GLY A 1 88 ? -6.739 10.036 6.772 1.00 92.81 88 GLY A O 1
ATOM 703 N N . LEU A 1 89 ? -5.182 8.438 6.428 1.00 92.75 89 LEU A N 1
ATOM 704 C CA . LEU A 1 89 ? -5.696 7.482 7.406 1.00 92.75 89 LEU A CA 1
ATOM 705 C C . LEU A 1 89 ? -5.687 8.070 8.820 1.00 92.75 89 LEU A C 1
ATOM 707 O O . LEU A 1 89 ? -6.702 8.018 9.506 1.00 92.75 89 LEU A O 1
ATOM 711 N N . PHE A 1 90 ? -4.595 8.712 9.237 1.00 93.75 90 PHE A N 1
ATOM 712 C CA . PHE A 1 90 ? -4.507 9.379 10.537 1.00 93.75 90 PHE A CA 1
ATOM 713 C C . PHE A 1 90 ? -5.597 10.446 10.713 1.00 93.75 90 PHE A C 1
ATOM 715 O O . PHE A 1 90 ? -6.290 10.481 11.733 1.00 93.75 90 PHE A O 1
ATOM 722 N N . LYS A 1 91 ? -5.795 11.302 9.701 1.00 93.81 91 LYS A N 1
ATOM 723 C CA . LYS A 1 91 ? -6.874 12.301 9.715 1.00 93.81 91 LYS A CA 1
ATOM 724 C C . LYS A 1 91 ? -8.253 11.659 9.818 1.00 93.81 91 LYS A C 1
ATOM 726 O O . LYS A 1 91 ? -9.121 12.209 10.496 1.00 93.81 91 LYS A O 1
ATOM 731 N N . LEU A 1 92 ? -8.459 10.531 9.146 1.00 92.44 92 LEU A N 1
ATOM 732 C CA . LEU A 1 92 ? -9.721 9.808 9.172 1.00 92.44 92 LEU A CA 1
ATOM 733 C C . LEU A 1 92 ? -9.993 9.179 10.539 1.00 92.44 92 LEU A C 1
ATOM 735 O O . LEU A 1 92 ? -11.073 9.386 11.083 1.00 92.44 92 LEU A O 1
ATOM 739 N N . LEU A 1 93 ? -9.005 8.495 11.118 1.00 93.12 93 LEU A N 1
ATOM 740 C CA . LEU A 1 93 ? -9.095 7.915 12.459 1.00 93.12 93 LEU A CA 1
ATOM 741 C C . LEU A 1 93 ? -9.422 8.993 13.496 1.00 93.12 93 LEU A C 1
ATOM 743 O O . LEU A 1 93 ? -10.354 8.829 14.278 1.00 93.12 93 LEU A O 1
ATOM 747 N N . LYS A 1 94 ? -8.745 10.148 13.422 1.00 93.00 94 LYS A N 1
ATOM 748 C CA . LYS A 1 94 ? -9.041 11.305 14.277 1.00 93.00 94 LYS A CA 1
ATOM 749 C C . LYS A 1 94 ? -10.458 11.847 14.066 1.00 93.00 94 LYS A C 1
ATOM 751 O O . LYS A 1 94 ? -11.109 12.242 15.025 1.00 93.00 94 LYS A O 1
ATOM 756 N N . LYS A 1 95 ? -10.944 11.887 12.821 1.00 91.38 95 LYS A N 1
ATOM 757 C CA . LYS A 1 95 ? -12.314 12.325 12.499 1.00 91.38 95 LYS A CA 1
ATOM 758 C C . LYS A 1 95 ? -13.372 11.365 13.053 1.00 91.38 95 LYS A C 1
ATOM 760 O O . LYS A 1 95 ? -14.471 11.809 13.371 1.00 91.38 95 LYS A O 1
ATOM 765 N N . TRP A 1 96 ? -13.059 10.077 13.129 1.00 92.06 96 TRP A N 1
ATOM 766 C CA . TRP A 1 96 ? -13.944 9.030 13.642 1.00 92.06 96 TRP A CA 1
ATOM 767 C C . TRP A 1 96 ? -13.773 8.751 15.138 1.00 92.06 96 TRP A C 1
ATOM 769 O O . TRP A 1 96 ? -14.409 7.830 15.639 1.00 92.06 96 TRP A O 1
ATOM 779 N N . ASP A 1 97 ? -12.948 9.540 15.834 1.00 90.00 97 ASP A N 1
ATOM 780 C CA . ASP A 1 97 ? -12.631 9.369 17.257 1.00 90.00 97 ASP A CA 1
ATOM 781 C C . ASP A 1 97 ? -12.125 7.952 17.598 1.00 90.00 97 ASP A C 1
ATOM 783 O O . ASP A 1 97 ? -12.426 7.375 18.640 1.00 90.00 97 ASP A O 1
ATOM 787 N N . ILE A 1 98 ? -11.359 7.357 16.678 1.00 90.38 98 ILE A N 1
ATOM 788 C CA . ILE A 1 98 ? -10.749 6.039 16.866 1.00 90.38 98 ILE A CA 1
ATOM 789 C C . ILE A 1 98 ? -9.359 6.233 17.477 1.00 90.38 98 ILE A C 1
ATOM 791 O O . ILE A 1 98 ? -8.469 6.811 16.847 1.00 90.38 98 ILE A O 1
ATOM 795 N N . SER A 1 99 ? -9.164 5.731 18.699 1.00 89.62 99 SER A N 1
ATOM 796 C CA . SER A 1 99 ? -7.871 5.735 19.385 1.00 89.62 99 SER A CA 1
ATOM 797 C C . SER A 1 99 ? -6.876 4.784 18.716 1.00 89.62 99 SER A C 1
ATOM 799 O O . SER A 1 99 ? -7.193 3.638 18.404 1.00 89.62 99 SER A O 1
ATOM 801 N N . ILE A 1 100 ? -5.637 5.246 18.533 1.00 92.25 100 ILE A N 1
ATOM 802 C CA . ILE A 1 100 ? -4.511 4.401 18.112 1.00 92.25 100 ILE A CA 1
ATOM 803 C C . ILE A 1 100 ? -3.865 3.837 19.382 1.00 92.25 100 ILE A C 1
ATOM 805 O O . ILE A 1 100 ? -2.844 4.331 19.856 1.00 92.25 100 ILE A O 1
ATOM 809 N N . ASP A 1 101 ? -4.531 2.854 19.980 1.00 93.00 101 ASP A N 1
ATOM 810 C CA . ASP A 1 101 ? -4.098 2.168 21.197 1.00 93.00 101 ASP A CA 1
ATOM 811 C C . ASP A 1 101 ? -3.707 0.705 20.916 1.00 93.00 101 ASP A C 1
ATOM 813 O O . ASP A 1 101 ? -3.694 0.239 19.773 1.00 93.00 101 ASP A O 1
ATOM 817 N N . PHE A 1 102 ? -3.395 -0.050 21.970 1.00 92.62 102 PHE A N 1
ATOM 818 C CA . PHE A 1 102 ? -3.070 -1.469 21.838 1.00 92.62 102 PHE A CA 1
ATOM 819 C C . PHE A 1 102 ? -4.224 -2.295 21.238 1.00 92.62 102 PHE A C 1
ATOM 821 O O . PHE A 1 102 ? -3.975 -3.260 20.524 1.00 92.62 102 PHE A O 1
ATOM 828 N N . SER A 1 103 ? -5.487 -1.904 21.452 1.00 89.88 103 SER A N 1
ATOM 829 C CA . SER A 1 103 ? -6.634 -2.601 20.850 1.00 89.88 103 SER A CA 1
ATOM 830 C C . SER A 1 103 ? -6.697 -2.363 19.342 1.00 89.88 103 SER A C 1
ATOM 832 O O . SER A 1 103 ? -7.017 -3.285 18.594 1.00 89.88 103 SER A O 1
ATOM 834 N N . PHE A 1 104 ? -6.384 -1.147 18.885 1.00 92.50 104 PHE A N 1
ATOM 835 C CA . PHE A 1 104 ? -6.239 -0.861 17.456 1.00 92.50 104 PHE A CA 1
ATOM 836 C C . PHE A 1 104 ? -5.113 -1.689 16.842 1.00 92.50 104 PHE A C 1
ATOM 838 O O . PHE A 1 104 ? -5.325 -2.329 15.815 1.00 92.50 104 PHE A O 1
ATOM 845 N N . PHE A 1 105 ? -3.955 -1.749 17.505 1.00 93.00 105 PHE A N 1
ATOM 846 C CA . PHE A 1 105 ? -2.844 -2.591 17.066 1.00 93.00 105 PHE A CA 1
ATOM 847 C C . PHE A 1 105 ? -3.261 -4.063 16.919 1.00 93.00 105 PHE A C 1
ATOM 849 O O . PHE A 1 105 ? -3.051 -4.644 15.856 1.00 93.00 105 PHE A O 1
ATOM 856 N N . LEU A 1 106 ? -3.938 -4.637 17.923 1.00 93.12 106 LEU A N 1
ATOM 857 C CA . LEU A 1 106 ? -4.472 -6.004 17.851 1.00 93.12 106 LEU A CA 1
ATOM 858 C C . LEU A 1 106 ? -5.440 -6.201 16.673 1.00 93.12 106 LEU A C 1
ATOM 860 O O . LEU A 1 106 ? -5.396 -7.238 16.017 1.00 93.12 106 LEU A O 1
ATOM 864 N N . GLY A 1 107 ? -6.281 -5.207 16.374 1.00 93.19 107 GLY A N 1
ATOM 865 C CA . GLY A 1 107 ? -7.196 -5.248 15.228 1.00 93.19 107 GLY A CA 1
ATOM 866 C C . GLY A 1 107 ? -6.491 -5.241 13.866 1.00 93.19 107 GLY A C 1
ATOM 867 O O . GLY A 1 107 ? -7.045 -5.739 12.888 1.00 93.19 107 GLY A O 1
ATOM 868 N N . VAL A 1 108 ? -5.267 -4.710 13.793 1.00 94.94 108 VAL A N 1
ATOM 869 C CA . VAL A 1 108 ? -4.465 -4.626 12.561 1.00 94.94 108 VAL A CA 1
ATOM 870 C C . VAL A 1 108 ? -3.609 -5.880 12.331 1.00 94.94 108 VAL A C 1
ATOM 872 O O . VAL A 1 108 ? -3.289 -6.183 11.181 1.00 94.94 108 VAL A O 1
ATOM 875 N N . ILE A 1 109 ? -3.276 -6.642 13.382 1.00 95.81 109 ILE A N 1
ATOM 876 C CA . ILE A 1 109 ? -2.420 -7.844 13.304 1.00 95.81 109 ILE A CA 1
ATOM 877 C C . ILE A 1 109 ? -2.803 -8.799 12.161 1.00 95.81 109 ILE A C 1
ATOM 879 O O . ILE A 1 109 ? -1.898 -9.185 11.419 1.00 95.81 109 ILE A O 1
ATOM 883 N N . PRO A 1 110 ? -4.083 -9.166 11.945 1.00 95.56 110 PRO A N 1
ATOM 884 C CA . PRO A 1 110 ? -4.420 -10.101 10.876 1.00 95.56 110 PRO A CA 1
ATOM 885 C C . PRO A 1 110 ? -4.011 -9.611 9.481 1.00 95.56 110 PRO A C 1
ATOM 887 O O . PRO A 1 110 ? -3.576 -10.403 8.653 1.00 95.56 110 PRO A O 1
ATOM 890 N N . PHE A 1 111 ? -4.068 -8.300 9.234 1.00 95.75 111 PHE A N 1
ATOM 891 C CA . PHE A 1 111 ? -3.654 -7.701 7.962 1.00 95.75 111 PHE A CA 1
ATOM 892 C C . PHE A 1 111 ? -2.130 -7.661 7.813 1.00 95.75 111 PHE A C 1
ATOM 894 O O . PHE A 1 111 ? -1.619 -7.837 6.709 1.00 95.75 111 PHE A O 1
ATOM 901 N N . ILE A 1 112 ? -1.397 -7.478 8.920 1.00 95.25 112 ILE A N 1
ATOM 902 C CA . ILE A 1 112 ? 0.071 -7.594 8.941 1.00 95.25 112 ILE A CA 1
ATOM 903 C C . ILE A 1 112 ? 0.478 -9.024 8.585 1.00 95.25 112 ILE A C 1
ATOM 905 O O . ILE A 1 112 ? 1.351 -9.219 7.737 1.00 95.25 112 ILE A O 1
ATOM 909 N N . ILE A 1 113 ? -0.169 -10.016 9.203 1.00 96.06 113 ILE A N 1
ATOM 910 C CA . ILE A 1 113 ? 0.072 -11.431 8.913 1.00 96.06 113 ILE A CA 1
ATOM 911 C C . ILE A 1 113 ? -0.267 -11.723 7.451 1.00 96.06 113 ILE A C 1
ATOM 913 O O . ILE A 1 113 ? 0.583 -12.258 6.748 1.00 96.06 113 ILE A O 1
ATOM 917 N N . TYR A 1 114 ? -1.447 -11.311 6.976 1.00 95.31 114 TYR A N 1
ATOM 918 C CA . TYR A 1 114 ? -1.875 -11.497 5.587 1.00 95.31 114 TYR A CA 1
ATOM 919 C C . TYR A 1 114 ? -0.836 -10.955 4.606 1.00 95.31 114 TYR A C 1
ATOM 921 O O . TYR A 1 114 ? -0.321 -11.705 3.782 1.00 95.31 114 TYR A O 1
ATOM 929 N N . GLY A 1 115 ? -0.481 -9.672 4.729 1.00 94.31 115 GLY A N 1
ATOM 930 C CA . GLY A 1 115 ? 0.465 -9.037 3.816 1.00 94.31 115 GLY A CA 1
ATOM 931 C C . GLY A 1 115 ? 1.846 -9.695 3.857 1.00 94.31 115 GLY A C 1
ATOM 932 O O . GLY A 1 115 ? 2.466 -9.873 2.812 1.00 94.31 115 GLY A O 1
ATOM 933 N N . SER A 1 116 ? 2.309 -10.110 5.041 1.00 94.00 116 SER A N 1
ATOM 934 C CA . SER A 1 116 ? 3.617 -10.760 5.199 1.00 94.00 116 SER A CA 1
ATOM 935 C C . SER A 1 116 ? 3.634 -12.169 4.608 1.00 94.00 116 SER A C 1
ATOM 937 O O . SER A 1 116 ? 4.541 -12.506 3.852 1.00 94.00 116 SER A O 1
ATOM 939 N N . VAL A 1 117 ? 2.622 -12.985 4.912 1.00 95.00 117 VAL A N 1
ATOM 940 C CA . VAL A 1 117 ? 2.501 -14.353 4.388 1.00 95.00 117 VAL A CA 1
ATOM 941 C C . VAL A 1 117 ? 2.323 -14.316 2.877 1.00 95.00 117 VAL A C 1
ATOM 943 O O . VAL A 1 117 ? 3.050 -15.001 2.171 1.00 95.00 117 VAL A O 1
ATOM 946 N N . ALA A 1 118 ? 1.425 -13.478 2.364 1.00 94.25 118 ALA A N 1
ATOM 947 C CA . ALA A 1 118 ? 1.177 -13.368 0.934 1.00 94.25 118 ALA A CA 1
ATOM 948 C C . ALA A 1 118 ? 2.440 -12.967 0.147 1.00 94.25 118 ALA A C 1
ATOM 950 O O . ALA A 1 118 ? 2.672 -13.496 -0.936 1.00 94.25 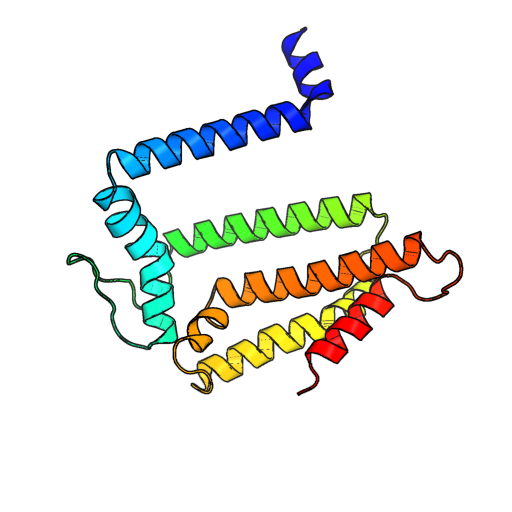118 ALA A O 1
ATOM 951 N N . ARG A 1 119 ? 3.303 -12.108 0.711 1.00 93.75 119 ARG A N 1
ATOM 952 C CA . ARG A 1 119 ? 4.625 -11.811 0.133 1.00 93.75 119 ARG A CA 1
ATOM 953 C C . ARG A 1 119 ? 5.541 -13.029 0.092 1.00 93.75 119 ARG A C 1
ATOM 955 O O . ARG A 1 119 ? 6.119 -13.300 -0.949 1.00 93.75 119 ARG A O 1
ATOM 962 N N . VAL A 1 120 ? 5.627 -13.783 1.187 1.00 94.44 120 VAL A N 1
ATOM 963 C CA . VAL A 1 120 ? 6.437 -15.011 1.240 1.00 94.44 120 VAL A CA 1
ATOM 964 C C . VAL A 1 120 ? 5.931 -16.061 0.247 1.00 94.44 120 VAL A C 1
ATOM 966 O O . VAL A 1 120 ? 6.734 -16.739 -0.382 1.00 94.44 120 VAL A O 1
ATOM 969 N N . LEU A 1 121 ? 4.611 -16.197 0.085 1.00 94.50 121 LEU A N 1
ATOM 970 C CA . LEU A 1 121 ? 4.020 -17.123 -0.886 1.00 94.50 121 LEU A CA 1
ATOM 971 C C . LEU A 1 121 ? 4.330 -16.710 -2.333 1.00 94.50 121 LEU A C 1
ATOM 973 O O . LEU A 1 121 ? 4.565 -17.574 -3.178 1.00 94.50 121 LEU A O 1
ATOM 977 N N . GLU A 1 122 ? 4.353 -15.407 -2.613 1.00 93.62 122 GLU A N 1
ATOM 978 C CA . GLU A 1 122 ? 4.757 -14.878 -3.916 1.00 93.62 122 GLU A CA 1
ATOM 979 C C . GLU A 1 122 ? 6.237 -15.146 -4.199 1.00 93.62 122 GLU A C 1
ATOM 981 O O . GLU A 1 122 ? 6.546 -15.732 -5.234 1.00 93.62 122 GLU A O 1
ATOM 986 N N . ASP A 1 123 ? 7.123 -14.853 -3.242 1.00 91.44 123 ASP A N 1
ATOM 987 C CA . ASP A 1 123 ? 8.560 -15.147 -3.351 1.00 91.44 123 ASP A CA 1
ATOM 988 C C . ASP A 1 123 ? 8.829 -16.663 -3.493 1.00 91.44 123 ASP A C 1
ATOM 990 O O . ASP A 1 123 ? 9.801 -17.081 -4.123 1.00 91.44 123 ASP A O 1
ATOM 994 N N . ALA A 1 124 ? 7.951 -17.506 -2.935 1.00 94.19 124 ALA A N 1
ATOM 995 C CA . ALA A 1 124 ? 7.981 -18.963 -3.079 1.00 94.19 124 ALA A CA 1
ATOM 996 C C . ALA A 1 124 ? 7.415 -19.469 -4.422 1.00 94.19 124 ALA A C 1
ATOM 998 O O . ALA A 1 124 ? 7.300 -20.681 -4.613 1.00 94.19 124 ALA A O 1
ATOM 999 N N . LEU A 1 125 ? 7.065 -18.566 -5.347 1.00 92.56 125 LEU A N 1
ATOM 1000 C CA . LEU A 1 125 ? 6.519 -18.861 -6.676 1.00 92.56 125 LEU A CA 1
ATOM 1001 C C . LEU A 1 125 ? 5.213 -19.672 -6.640 1.00 92.56 125 LEU A C 1
ATOM 1003 O O . LEU A 1 125 ? 4.908 -20.423 -7.568 1.00 92.56 125 LEU A O 1
ATOM 1007 N N . LEU A 1 126 ? 4.423 -19.524 -5.570 1.00 94.12 126 LEU A N 1
ATOM 1008 C CA . LEU A 1 126 ? 3.145 -20.229 -5.423 1.00 94.12 126 LEU A CA 1
ATOM 1009 C C . LEU A 1 126 ? 2.000 -19.566 -6.195 1.00 94.12 126 LEU A C 1
ATOM 1011 O O . LEU A 1 126 ? 0.969 -20.197 -6.424 1.00 94.12 126 LEU A O 1
ATOM 1015 N N . PHE A 1 127 ? 2.169 -18.312 -6.616 1.00 93.19 127 PHE A N 1
ATOM 1016 C CA . PHE A 1 127 ? 1.218 -17.631 -7.488 1.00 93.19 127 PHE A CA 1
ATOM 1017 C C . PHE A 1 127 ? 1.693 -17.672 -8.938 1.00 93.19 127 PHE A C 1
ATOM 1019 O O . PHE A 1 127 ? 2.839 -17.356 -9.240 1.00 93.19 127 PHE A O 1
ATOM 1026 N N . THR A 1 128 ? 0.783 -18.007 -9.849 1.00 92.06 128 THR A N 1
ATOM 1027 C CA . THR A 1 128 ? 1.030 -17.994 -11.296 1.00 92.06 128 THR A CA 1
ATOM 1028 C C . THR A 1 128 ? 0.269 -16.859 -11.970 1.00 92.06 128 THR A C 1
ATOM 1030 O O . THR A 1 128 ? -0.628 -16.248 -11.382 1.00 92.06 128 THR A O 1
ATOM 1033 N N . GLU A 1 129 ? 0.596 -16.570 -13.229 1.00 90.75 129 GLU A N 1
ATOM 1034 C CA . GLU A 1 129 ? -0.181 -15.634 -14.044 1.00 90.75 129 GLU A CA 1
ATOM 1035 C C . GLU A 1 129 ? -1.667 -16.052 -14.112 1.00 90.75 129 GLU A C 1
ATOM 1037 O O . GLU A 1 129 ? -1.960 -17.247 -14.224 1.00 90.75 129 GLU A O 1
ATOM 1042 N N . PRO A 1 130 ? -2.620 -15.099 -14.046 1.00 92.06 130 PRO A N 1
ATOM 1043 C CA . PRO A 1 130 ? -2.450 -13.650 -13.851 1.00 92.06 130 PRO A CA 1
ATOM 1044 C C . PRO A 1 130 ? -2.429 -13.218 -12.369 1.00 92.06 130 PRO A C 1
ATOM 1046 O O . PRO A 1 130 ? -2.371 -12.028 -12.067 1.00 92.06 130 PRO A O 1
ATOM 1049 N N . VAL A 1 131 ? -2.534 -14.164 -11.435 1.00 93.38 131 VAL A N 1
ATOM 1050 C CA . VAL A 1 131 ? -2.758 -13.899 -10.007 1.00 93.38 131 VAL A CA 1
ATOM 1051 C C . VAL A 1 131 ? -1.527 -13.292 -9.334 1.00 93.38 131 VAL A C 1
ATOM 1053 O O . VAL A 1 131 ? -1.677 -12.401 -8.500 1.00 93.38 131 VAL A O 1
ATOM 1056 N N . VAL A 1 132 ? -0.325 -13.708 -9.739 1.00 94.06 132 VAL A N 1
ATOM 1057 C CA . VAL A 1 132 ? 0.957 -13.227 -9.190 1.00 94.06 132 VAL A CA 1
ATOM 1058 C C . VAL A 1 132 ? 1.047 -11.699 -9.118 1.00 94.06 132 VAL A C 1
ATOM 1060 O O . VAL A 1 132 ? 1.469 -11.153 -8.102 1.00 94.06 132 VAL A O 1
ATOM 1063 N N . PHE A 1 133 ? 0.532 -10.985 -10.124 1.00 92.75 133 PHE A N 1
ATOM 1064 C CA . PHE A 1 133 ? 0.618 -9.525 -10.194 1.00 92.75 133 PHE A CA 1
ATOM 1065 C C . PHE A 1 133 ? -0.102 -8.814 -9.045 1.00 92.75 133 PHE A C 1
ATOM 1067 O O . PHE A 1 133 ? 0.296 -7.717 -8.667 1.00 92.75 133 PHE A O 1
ATOM 1074 N N . TRP A 1 134 ? -1.122 -9.430 -8.441 1.00 93.44 134 TRP A N 1
ATOM 1075 C CA . TRP A 1 134 ? -1.791 -8.864 -7.267 1.00 93.44 134 TRP A CA 1
ATOM 1076 C C . TRP A 1 134 ? -0.898 -8.879 -6.025 1.00 93.44 134 TRP A C 1
ATOM 1078 O O . TRP A 1 134 ? -1.023 -8.007 -5.162 1.00 93.44 134 TRP A O 1
ATOM 1088 N N . PHE A 1 135 ? 0.008 -9.850 -5.942 1.00 94.31 135 PHE A N 1
ATOM 1089 C CA . PHE A 1 135 ? 0.867 -10.098 -4.788 1.00 94.31 135 PHE A CA 1
ATOM 1090 C C . PHE A 1 135 ? 2.250 -9.451 -4.903 1.00 94.31 135 PHE A C 1
ATOM 1092 O O . PHE A 1 135 ? 2.976 -9.389 -3.910 1.00 94.31 135 PHE A O 1
ATOM 1099 N N . VAL A 1 136 ? 2.573 -8.884 -6.064 1.00 92.25 136 VAL A N 1
ATOM 1100 C CA . VAL A 1 136 ? 3.771 -8.076 -6.316 1.00 92.25 136 VAL A CA 1
ATOM 1101 C C . VAL A 1 136 ? 3.595 -6.657 -5.759 1.00 92.25 136 VAL A C 1
ATOM 1103 O O . VAL A 1 136 ? 2.485 -6.126 -5.638 1.00 92.25 136 VAL A O 1
ATOM 1106 N N . THR A 1 137 ? 4.696 -6.016 -5.373 1.00 90.44 137 THR A N 1
ATOM 1107 C CA . THR A 1 137 ? 4.666 -4.619 -4.914 1.00 90.44 137 THR A CA 1
ATOM 1108 C C . THR A 1 137 ? 4.444 -3.646 -6.083 1.00 90.44 137 THR A C 1
ATOM 1110 O O . THR A 1 137 ? 4.810 -3.943 -7.210 1.00 90.44 137 THR A O 1
ATOM 1113 N N . PRO A 1 138 ? 3.801 -2.484 -5.876 1.00 89.19 138 PRO A N 1
ATOM 1114 C CA . PRO A 1 138 ? 3.156 -2.027 -4.647 1.00 89.19 138 PRO A CA 1
ATOM 1115 C C . PRO A 1 138 ? 1.742 -2.606 -4.450 1.00 89.19 138 PRO A C 1
ATOM 1117 O O . PRO A 1 138 ? 1.113 -2.303 -3.436 1.00 89.19 138 PRO A O 1
ATOM 1120 N N . LEU A 1 139 ? 1.218 -3.393 -5.402 1.00 92.38 139 LEU A N 1
ATOM 1121 C CA . LEU A 1 139 ? -0.184 -3.825 -5.425 1.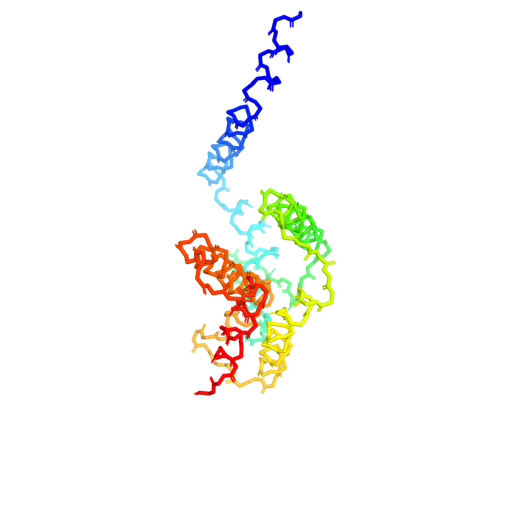00 92.38 139 LEU A CA 1
ATOM 1122 C C . LEU A 1 139 ? -0.579 -4.560 -4.142 1.00 92.38 139 LEU A C 1
ATOM 1124 O O . LEU A 1 139 ? -1.600 -4.202 -3.556 1.00 92.38 139 LEU A O 1
ATOM 1128 N N . ILE A 1 140 ? 0.273 -5.455 -3.630 1.00 93.50 140 ILE A N 1
ATOM 1129 C CA . ILE A 1 140 ? 0.098 -6.124 -2.325 1.00 93.50 140 ILE A CA 1
ATOM 1130 C C . ILE A 1 140 ? -0.134 -5.164 -1.149 1.00 93.50 140 ILE A C 1
ATOM 1132 O O . ILE A 1 140 ? -0.976 -5.415 -0.284 1.00 93.50 140 ILE A O 1
ATOM 1136 N N . TYR A 1 141 ? 0.554 -4.024 -1.113 1.00 92.00 141 TYR A N 1
ATOM 1137 C CA . TYR A 1 141 ? 0.367 -3.034 -0.052 1.00 92.00 141 TYR A CA 1
ATOM 1138 C C . TYR A 1 141 ? -0.953 -2.283 -0.211 1.00 92.00 141 TYR A C 1
ATOM 1140 O O . TYR A 1 141 ? -1.643 -2.038 0.779 1.00 92.00 141 TYR A O 1
ATOM 1148 N N . ILE A 1 142 ? -1.335 -1.969 -1.452 1.00 93.12 142 ILE A N 1
ATOM 1149 C CA . ILE A 1 142 ? -2.607 -1.307 -1.763 1.00 93.12 142 ILE A CA 1
ATOM 1150 C C . ILE A 1 142 ? -3.779 -2.213 -1.381 1.00 93.12 142 ILE A C 1
ATOM 1152 O O . ILE A 1 142 ? -4.689 -1.756 -0.689 1.00 93.12 142 ILE A O 1
ATOM 1156 N N . GLN A 1 143 ? -3.749 -3.495 -1.761 1.00 93.81 143 GLN A N 1
ATOM 1157 C CA . GLN A 1 143 ? -4.813 -4.433 -1.388 1.00 93.81 143 GLN A CA 1
ATOM 1158 C C . GLN A 1 143 ? -4.887 -4.640 0.129 1.00 93.81 143 GLN A C 1
ATOM 1160 O O . GLN A 1 143 ? -5.979 -4.613 0.687 1.00 93.81 143 GLN A O 1
ATOM 1165 N N . THR A 1 144 ? -3.749 -4.767 0.820 1.00 94.81 144 THR A N 1
ATOM 1166 C CA . THR A 1 144 ? -3.731 -4.977 2.277 1.00 94.81 144 THR A CA 1
ATOM 1167 C C . THR A 1 144 ? -4.313 -3.765 3.000 1.00 94.81 144 THR A C 1
ATOM 1169 O O . THR A 1 144 ? -5.152 -3.913 3.890 1.00 94.81 144 THR A O 1
ATOM 1172 N N . LEU A 1 145 ? -3.930 -2.555 2.576 1.00 94.12 145 LEU A N 1
ATOM 1173 C CA . LEU A 1 145 ? -4.501 -1.315 3.093 1.00 94.12 145 LEU A CA 1
ATOM 1174 C C . LEU A 1 145 ? -6.006 -1.233 2.814 1.00 94.12 145 LEU A C 1
ATOM 1176 O O . LEU A 1 145 ? -6.765 -0.843 3.697 1.00 94.12 145 LEU A O 1
ATOM 1180 N N . PHE A 1 146 ? -6.443 -1.603 1.610 1.00 94.06 146 PHE A N 1
ATOM 1181 C CA . PHE A 1 146 ? -7.851 -1.581 1.222 1.00 94.06 146 PHE A CA 1
ATOM 1182 C C . PHE A 1 146 ? -8.697 -2.560 2.048 1.00 94.06 146 PHE A C 1
ATOM 1184 O O . PHE A 1 146 ? -9.750 -2.177 2.555 1.00 94.06 146 PHE A O 1
ATOM 1191 N N . LEU A 1 147 ? -8.214 -3.787 2.260 1.00 94.62 147 LEU A N 1
ATOM 1192 C CA . LEU A 1 147 ? -8.866 -4.782 3.114 1.00 94.62 147 LEU A CA 1
ATOM 1193 C C . LEU A 1 147 ? -8.962 -4.299 4.566 1.00 94.62 147 LEU A C 1
ATOM 1195 O O . LEU A 1 147 ? -10.045 -4.324 5.156 1.00 94.62 147 LEU A O 1
ATOM 1199 N N . ALA A 1 148 ? -7.858 -3.790 5.121 1.00 94.88 148 ALA A N 1
ATOM 1200 C CA . ALA A 1 148 ? -7.836 -3.219 6.466 1.00 94.88 148 ALA A CA 1
ATOM 1201 C C . ALA A 1 148 ? -8.806 -2.035 6.592 1.00 94.88 148 ALA A C 1
ATOM 1203 O O . ALA A 1 148 ? -9.523 -1.908 7.585 1.00 94.88 148 ALA A O 1
ATOM 1204 N N . PHE A 1 149 ? -8.868 -1.187 5.564 1.00 94.38 149 PHE A N 1
ATOM 1205 C CA . PHE A 1 149 ? -9.767 -0.043 5.513 1.00 94.38 149 PHE A CA 1
ATOM 1206 C C . PHE A 1 149 ? -11.239 -0.454 5.461 1.00 94.38 149 PHE A C 1
ATOM 1208 O O . PHE A 1 149 ? -12.046 0.117 6.192 1.00 94.38 149 PHE A O 1
ATOM 1215 N N . ILE A 1 150 ? -11.602 -1.444 4.640 1.00 94.56 150 ILE A N 1
ATOM 1216 C CA . ILE A 1 150 ? -12.968 -1.981 4.600 1.00 94.56 150 ILE A CA 1
ATOM 1217 C C . ILE A 1 150 ? -13.348 -2.535 5.969 1.00 94.56 150 ILE A C 1
ATOM 1219 O O . ILE A 1 150 ? -14.413 -2.199 6.482 1.00 94.56 150 ILE A O 1
ATOM 1223 N N . ALA A 1 151 ? -12.481 -3.335 6.590 1.00 94.06 151 ALA A N 1
ATOM 1224 C CA . ALA A 1 151 ? -12.746 -3.910 7.904 1.00 94.06 151 ALA A CA 1
ATOM 1225 C C . ALA A 1 151 ? -12.929 -2.828 8.984 1.00 94.06 151 ALA A C 1
ATOM 1227 O O . ALA A 1 151 ? -13.868 -2.894 9.781 1.00 94.06 151 ALA A O 1
ATOM 1228 N N . LEU A 1 152 ? -12.084 -1.794 8.963 1.00 93.94 152 LEU A N 1
ATOM 1229 C CA . LEU A 1 152 ? -12.211 -0.616 9.821 1.00 93.94 152 LEU A CA 1
ATOM 1230 C C . LEU A 1 152 ? -13.534 0.124 9.577 1.00 93.94 152 LEU A C 1
ATOM 1232 O O . LEU A 1 152 ? -14.229 0.476 10.530 1.00 93.94 152 LEU A O 1
ATOM 1236 N N . PHE A 1 153 ? -13.893 0.354 8.312 1.00 93.19 153 PHE A N 1
ATOM 1237 C CA . PHE A 1 153 ? -15.113 1.059 7.925 1.00 93.19 153 PHE A CA 1
ATOM 1238 C C . PHE A 1 153 ? -16.371 0.290 8.337 1.00 93.19 153 PHE A C 1
ATOM 1240 O O . PHE A 1 153 ? -17.287 0.880 8.908 1.00 93.19 153 PHE A O 1
ATOM 1247 N N . VAL A 1 154 ? -16.400 -1.025 8.112 1.00 91.44 154 VAL A N 1
ATOM 1248 C CA . VAL A 1 154 ? -17.486 -1.905 8.561 1.00 91.44 154 VAL A CA 1
ATOM 1249 C C . VAL A 1 154 ? -17.589 -1.873 10.083 1.00 91.44 154 VAL A C 1
ATOM 1251 O O . VAL A 1 154 ? -18.683 -1.674 10.608 1.00 91.44 154 VAL A O 1
ATOM 1254 N N . GLY A 1 155 ? -16.464 -1.988 10.798 1.00 89.19 155 GLY A N 1
ATOM 1255 C CA . GLY A 1 155 ? -16.440 -1.882 12.257 1.00 89.19 155 GLY A CA 1
ATOM 1256 C C . GLY A 1 155 ? -17.009 -0.555 12.759 1.00 89.19 155 GLY A C 1
ATOM 1257 O O . GLY A 1 155 ? -17.860 -0.545 13.649 1.00 89.19 155 GLY A O 1
ATOM 1258 N N . PHE A 1 156 ? -16.604 0.555 12.141 1.00 90.31 156 PHE A N 1
ATOM 1259 C CA . PHE A 1 156 ? -17.099 1.889 12.469 1.00 90.31 156 PHE A CA 1
ATOM 1260 C C . PHE A 1 156 ? -18.602 2.017 12.191 1.00 90.31 156 PHE A C 1
ATOM 1262 O O . PHE A 1 156 ? -19.356 2.488 13.041 1.00 90.31 156 PHE A O 1
ATOM 1269 N N . TYR A 1 157 ? -19.065 1.563 11.027 1.00 89.19 157 TYR A N 1
ATOM 1270 C CA . TYR A 1 157 ? -20.469 1.651 10.631 1.00 89.19 157 TYR A CA 1
ATOM 1271 C C . TYR A 1 157 ? -21.384 0.809 11.535 1.00 89.19 157 TYR A C 1
ATOM 1273 O O . TYR A 1 157 ? -22.437 1.283 11.968 1.00 89.19 157 TYR A O 1
ATOM 1281 N N . VAL A 1 158 ? -20.959 -0.408 11.890 1.00 86.94 158 VAL A N 1
ATOM 1282 C CA . VAL A 1 158 ? -21.689 -1.282 12.822 1.00 86.94 158 VA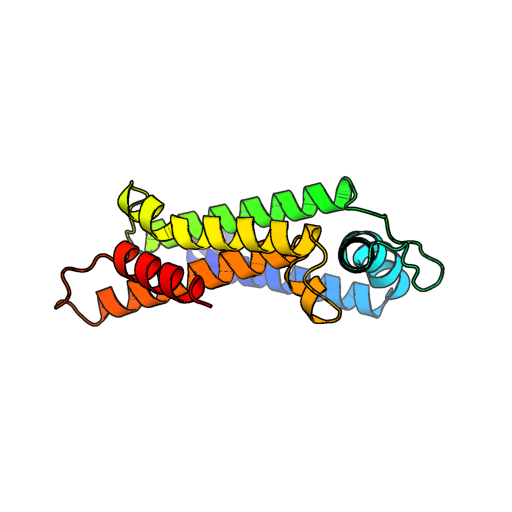L A CA 1
ATOM 1283 C C . VAL A 1 158 ? -21.773 -0.653 14.212 1.00 86.94 158 VAL A C 1
ATOM 1285 O O . VAL A 1 158 ? -22.858 -0.646 14.796 1.00 86.94 158 VAL A O 1
ATOM 1288 N N . HIS A 1 159 ? -20.675 -0.078 14.713 1.00 84.62 159 HIS A N 1
ATOM 1289 C CA . HIS A 1 159 ? -20.661 0.640 15.990 1.00 84.62 159 HIS A CA 1
ATOM 1290 C C . HIS A 1 159 ? -21.642 1.828 15.996 1.00 84.62 159 HIS A C 1
ATOM 1292 O O . HIS A 1 159 ? -22.329 2.061 16.988 1.00 84.62 159 HIS A O 1
ATOM 1298 N N . GLN A 1 160 ? -21.774 2.542 14.872 1.00 82.31 160 GLN A N 1
ATOM 1299 C CA . GLN A 1 160 ? -22.698 3.675 14.751 1.00 82.31 160 GLN A CA 1
ATOM 1300 C C . GLN A 1 160 ? -24.177 3.260 14.678 1.00 82.31 160 GLN A C 1
ATOM 1302 O O . GLN A 1 160 ? -25.022 3.936 15.266 1.00 82.31 160 GLN A O 1
ATOM 1307 N N . ILE A 1 161 ? -24.515 2.169 13.978 1.00 78.50 161 ILE A N 1
ATOM 1308 C CA . ILE A 1 161 ? -25.910 1.693 13.874 1.00 78.50 161 ILE A CA 1
ATOM 1309 C C . ILE A 1 161 ? -26.358 1.019 15.168 1.00 78.50 161 ILE A C 1
ATOM 1311 O O . ILE A 1 161 ? -27.473 1.237 15.645 1.00 78.50 161 ILE A O 1
ATOM 1315 N N . LYS A 1 162 ? -25.501 0.171 15.737 1.00 67.44 162 LYS A N 1
ATOM 1316 C CA . LYS A 1 162 ? -25.804 -0.568 16.955 1.00 67.44 162 LYS A CA 1
ATOM 1317 C C . LYS A 1 162 ? -25.138 0.131 18.135 1.00 67.44 162 LYS A C 1
ATOM 1319 O O . LYS A 1 162 ? -24.091 -0.308 18.597 1.00 67.44 162 LYS A O 1
ATOM 1324 N N . LYS A 1 163 ? -25.855 1.067 18.772 1.00 55.44 163 LYS A N 1
ATOM 1325 C CA . LYS A 1 163 ? -25.608 1.455 20.185 1.00 55.44 163 LYS A CA 1
ATOM 1326 C C . LYS A 1 163 ? -25.692 0.267 21.180 1.00 55.44 163 LYS A C 1
ATOM 1328 O O . LYS A 1 163 ? -25.613 0.469 22.383 1.00 55.44 163 LYS A O 1
ATOM 1333 N N . ILE A 1 164 ? -25.910 -0.955 20.682 1.00 48.59 164 ILE A N 1
ATOM 1334 C CA . ILE A 1 164 ? -26.237 -2.188 21.409 1.00 48.59 164 ILE A CA 1
ATOM 1335 C C . ILE A 1 164 ? -25.014 -3.106 21.586 1.00 48.59 164 ILE A C 1
ATOM 1337 O O . ILE A 1 164 ? -25.028 -3.978 22.449 1.00 48.59 164 ILE A O 1
ATOM 1341 N N . THR A 1 165 ? -23.941 -2.936 20.812 1.00 52.06 165 THR A N 1
ATOM 1342 C CA . THR A 1 165 ? -22.770 -3.825 20.890 1.00 52.06 165 THR A CA 1
ATOM 1343 C C . THR A 1 165 ? -21.659 -3.215 21.739 1.00 52.06 165 THR A C 1
ATOM 1345 O O . THR A 1 165 ? -21.140 -2.157 21.411 1.00 52.06 165 THR A O 1
ATOM 1348 N N . SER A 1 166 ? -21.230 -3.927 22.785 1.00 57.66 166 SER A N 1
ATOM 1349 C CA . SER A 1 166 ? -20.011 -3.640 23.567 1.00 57.66 166 SER A CA 1
ATOM 1350 C C . SER A 1 166 ? -18.708 -3.829 22.771 1.00 57.66 166 SER A C 1
ATOM 1352 O O . SER A 1 166 ? -17.616 -3.584 23.284 1.00 57.66 166 SER A O 1
ATOM 1354 N N . LEU A 1 167 ? -18.810 -4.296 21.523 1.00 64.44 167 LEU A N 1
ATOM 1355 C CA . LEU A 1 167 ? -17.686 -4.546 20.632 1.00 64.44 167 LEU A CA 1
ATOM 1356 C C . LEU A 1 167 ? -17.155 -3.225 20.077 1.00 64.44 167 LEU A C 1
ATOM 1358 O O . LEU A 1 167 ? -17.853 -2.504 19.364 1.00 64.44 167 LEU A O 1
ATOM 1362 N N . LYS A 1 168 ? -15.889 -2.936 20.378 1.00 81.19 168 LYS A N 1
ATOM 1363 C CA . LYS A 1 168 ? -15.170 -1.798 19.803 1.00 81.19 168 LYS A CA 1
ATOM 1364 C C . LYS A 1 168 ? -14.993 -2.006 18.295 1.00 81.19 168 LYS A C 1
ATOM 1366 O O . LYS A 1 168 ? -14.806 -3.135 17.838 1.00 81.19 168 LYS A O 1
ATOM 1371 N N . THR A 1 169 ? -14.951 -0.912 17.533 1.00 82.12 169 THR A N 1
ATOM 1372 C CA . THR A 1 169 ? -14.614 -0.903 16.093 1.00 82.12 169 THR A CA 1
ATOM 1373 C C . THR A 1 169 ? -13.382 -1.759 15.771 1.00 82.12 169 THR A C 1
ATOM 1375 O O . THR A 1 169 ? -13.373 -2.506 14.796 1.00 82.12 169 THR A O 1
ATOM 1378 N N . THR A 1 170 ? -12.364 -1.701 16.632 1.00 85.25 170 THR A N 1
ATOM 1379 C CA . THR A 1 170 ? -11.104 -2.448 16.508 1.00 85.25 170 THR A CA 1
ATOM 1380 C C . THR A 1 170 ? -11.278 -3.958 16.671 1.00 85.25 170 THR A C 1
ATOM 1382 O O . THR A 1 170 ? -10.603 -4.729 15.993 1.00 85.25 170 THR A O 1
ATOM 1385 N N . THR A 1 171 ? -12.224 -4.398 17.505 1.00 86.38 171 THR A N 1
ATOM 1386 C CA . THR A 1 171 ? -12.566 -5.817 17.661 1.00 86.38 171 THR A CA 1
ATOM 1387 C C . THR A 1 171 ? -13.229 -6.360 16.400 1.00 86.38 171 THR A C 1
ATOM 1389 O O . THR A 1 171 ? -12.859 -7.431 15.933 1.00 86.38 171 THR A O 1
ATOM 1392 N N . ILE A 1 172 ? -14.167 -5.610 15.811 1.00 86.44 172 ILE A N 1
ATOM 1393 C CA . ILE A 1 172 ? -14.840 -6.013 14.564 1.00 86.44 172 ILE A CA 1
ATOM 1394 C C . ILE A 1 172 ? -13.829 -6.085 13.415 1.00 86.44 172 ILE A C 1
ATOM 1396 O O . ILE A 1 172 ? -13.815 -7.063 12.671 1.00 86.44 172 ILE A O 1
ATOM 1400 N N . MET A 1 173 ? -12.947 -5.087 13.317 1.00 91.06 173 MET A N 1
ATOM 1401 C CA . MET A 1 173 ? -11.853 -5.080 12.348 1.00 91.06 173 MET A CA 1
ATOM 1402 C C . MET A 1 173 ? -10.964 -6.325 12.488 1.00 91.06 173 MET A C 1
ATOM 1404 O O . MET A 1 173 ? -10.693 -6.987 11.488 1.00 91.06 173 MET A O 1
ATOM 1408 N N . GLY A 1 174 ? -10.565 -6.670 13.717 1.00 90.00 174 GLY A N 1
ATOM 1409 C CA . GLY A 1 174 ? -9.765 -7.864 13.990 1.00 90.00 174 GLY A CA 1
ATOM 1410 C C . GLY A 1 174 ? -10.480 -9.160 13.606 1.00 90.00 174 GLY A C 1
ATOM 1411 O O . GLY A 1 174 ? -9.879 -10.010 12.964 1.00 90.00 174 GLY A O 1
ATOM 1412 N N . VAL A 1 175 ? -11.774 -9.297 13.918 1.00 90.06 175 VAL A N 1
ATOM 1413 C CA . VAL A 1 175 ? -12.568 -10.480 13.533 1.00 90.06 175 VAL A CA 1
ATOM 1414 C C . VAL A 1 175 ? -12.640 -10.629 12.013 1.00 90.06 175 VAL A C 1
ATOM 1416 O O . VAL A 1 175 ? -12.375 -11.715 11.505 1.00 90.06 175 VAL A O 1
ATOM 1419 N N . ILE A 1 176 ? -12.946 -9.551 11.283 1.00 89.62 176 ILE A N 1
ATOM 1420 C CA . ILE A 1 176 ? -12.973 -9.569 9.810 1.00 89.62 176 ILE A CA 1
ATOM 1421 C C . ILE A 1 176 ? -11.594 -9.950 9.260 1.00 89.62 176 ILE A C 1
ATOM 1423 O O . ILE A 1 176 ? -11.500 -10.792 8.372 1.00 89.62 176 ILE A O 1
ATOM 1427 N N . GLY A 1 177 ? -10.528 -9.372 9.815 1.00 87.25 177 GLY A N 1
ATOM 1428 C CA . GLY A 1 177 ? -9.158 -9.697 9.433 1.00 87.25 177 GLY A CA 1
ATOM 1429 C C . GLY A 1 177 ? -8.813 -11.172 9.655 1.00 87.25 177 GLY A C 1
ATOM 1430 O O . GLY A 1 177 ? -8.227 -11.799 8.780 1.00 87.25 177 GLY A O 1
ATOM 1431 N N . THR A 1 178 ? -9.213 -11.755 10.785 1.00 90.06 178 THR A N 1
ATOM 1432 C CA . THR A 1 178 ? -8.995 -13.183 11.059 1.00 90.06 178 THR A CA 1
ATOM 1433 C C . THR A 1 178 ? -9.775 -14.071 10.095 1.00 90.06 178 THR A C 1
ATOM 1435 O O . THR A 1 178 ? -9.249 -15.092 9.672 1.00 90.06 178 THR A O 1
ATOM 1438 N N . VAL A 1 179 ? -10.992 -13.681 9.701 1.00 90.88 179 VAL A N 1
ATOM 1439 C CA . VAL A 1 179 ? -11.765 -14.413 8.683 1.00 90.88 179 VAL A CA 1
ATOM 1440 C C . VAL A 1 179 ? -11.056 -14.395 7.327 1.00 90.88 179 VAL A C 1
ATOM 1442 O O . VAL A 1 179 ? -11.048 -15.413 6.651 1.00 90.88 179 VAL A O 1
ATOM 1445 N N . ILE A 1 180 ? -10.410 -13.284 6.953 1.00 86.56 180 ILE A N 1
ATOM 1446 C CA . ILE A 1 180 ? -9.614 -13.186 5.713 1.00 86.56 180 ILE A CA 1
ATOM 1447 C C . ILE A 1 180 ? -8.401 -14.132 5.731 1.00 86.56 180 ILE A C 1
ATOM 1449 O O . ILE A 1 180 ? -7.945 -14.556 4.675 1.00 86.56 180 ILE A O 1
ATOM 1453 N N . LEU A 1 181 ? -7.874 -14.470 6.911 1.00 87.38 181 LEU A N 1
ATOM 1454 C CA . LEU A 1 181 ? -6.773 -15.427 7.051 1.00 87.38 181 LEU A CA 1
ATOM 1455 C C . LEU A 1 181 ? -7.217 -16.892 6.952 1.00 87.38 181 LEU A C 1
ATOM 1457 O O . LEU A 1 181 ? -6.354 -17.769 6.892 1.00 87.38 181 LEU A O 1
ATOM 1461 N N . LEU A 1 182 ? -8.522 -17.173 6.992 1.00 82.75 182 LEU A N 1
ATOM 1462 C CA . LEU A 1 182 ? -9.014 -18.539 6.863 1.00 82.75 182 LEU A CA 1
ATOM 1463 C C . LEU A 1 182 ? -8.897 -18.999 5.397 1.00 82.75 182 LEU A C 1
ATOM 1465 O O . LEU A 1 182 ? -9.185 -18.205 4.501 1.00 82.75 182 LEU A O 1
ATOM 1469 N N . PRO A 1 183 ? -8.453 -20.247 5.163 1.00 65.81 183 PRO A N 1
ATOM 1470 C CA . PRO A 1 183 ? -8.323 -20.816 3.824 1.00 65.81 183 PRO A CA 1
ATOM 1471 C C . PRO A 1 183 ? -9.672 -21.030 3.127 1.00 65.81 183 PRO A C 1
ATOM 1473 O O . PRO A 1 183 ? -10.689 -21.244 3.832 1.00 65.81 183 PRO A O 1
#

Radius of gyration: 20.65 Å; chains: 1; bounding box: 41×61×51 Å

pLDDT: mean 88.34, std 9.02, range [48.59, 96.06]

Secondary structure (DSSP, 8-state):
-HHHHHHHHSHHHHHHHHHHHHHHHHHHHHHH-HIIIIIIIIIIIIIHHHHHHHTTS--EETTEEPPSS--HHHHHHHHHHHHHHHHHHHHHHHHTT---SHHHHHHHHHHHHHHHHHHHHHHTT---TTTHHHHSTTHHHHHHHHHHHHHHHHHHHHHHH-TT----HHHHHHHHHHHHT--

Sequence (183 aa):
MRLHSWIKKNCLLTGLLIASSGIAVFLIFWHLFPGIVYDQFIWKYFWGPILSDGLNKPMTFNGISAAPKFTFISEIIYGVMVAGALFGLFKLLKKWDISIDFSFFLGVIPFIIYGSVARVLEDALLFTEPVVFWFVTPLIYIQTLFLAFIALFVGFYVHQIKKITSLKTTTIMGVIGTVILLP

Foldseek 3Di:
DVVVVVCVVPVVVVVVVVVVVVVVVLVVCCVVCVCCSPVVPCCQAPVQCLCLQLVVHWDHDPNRIHDNHHDPVNVVVVVVVVVVVVVVVVVVCVVLVNDPDVLLVLLLVLLVVVLVVLLVCSVVVVDDPPRSSCNGPPNSVVVSVVLLVVQLVVLSVCVVVDPPDPDHSSNSSNVSSVVVVDD